Protein AF-A0A7S0KVX9-F1 (afdb_monomer_lite)

Secondary structure (DSSP, 8-state):
--HHHHHHHHHHHHHHHHHHTPPSSS--TGGGGHHHHH--HHHHT-SSHHHHHHHHHHHHHHHHHHTTS-S---HHHHHHHHHHHHHHHTTSPPP-

pLDDT: mean 79.56, std 12.98, range [38.81, 93.31]

Foldseek 3Di:
DCPVVVVLLVVLVVLLVVLVPAAAPPPCDPCLVVLVVLDDPCQCPPPDLSSLLSSLSNNVSSCRRDPPDDSDPDPVSVVSSVVSVVSNVVPDPPDD

Structure (mmCIF, N/CA/C/O backbone):
data_AF-A0A7S0KVX9-F1
#
_entry.id   AF-A0A7S0KVX9-F1
#
loop_
_atom_site.group_PDB
_atom_site.id
_atom_site.type_symbol
_atom_site.label_atom_id
_atom_site.label_alt_id
_atom_site.label_comp_id
_atom_site.label_asym_id
_atom_site.label_entity_id
_atom_site.label_seq_id
_atom_site.pdbx_PDB_ins_code
_atom_site.Cartn_x
_atom_site.Cartn_y
_atom_site.Cartn_z
_atom_site.occupancy
_atom_site.B_iso_or_equiv
_atom_site.auth_seq_id
_atom_site.auth_comp_id
_atom_site.auth_asym_id
_atom_site.auth_atom_id
_atom_site.pdbx_PDB_model_num
ATOM 1 N N . MET A 1 1 ? 0.034 7.670 26.842 1.00 38.81 1 MET A N 1
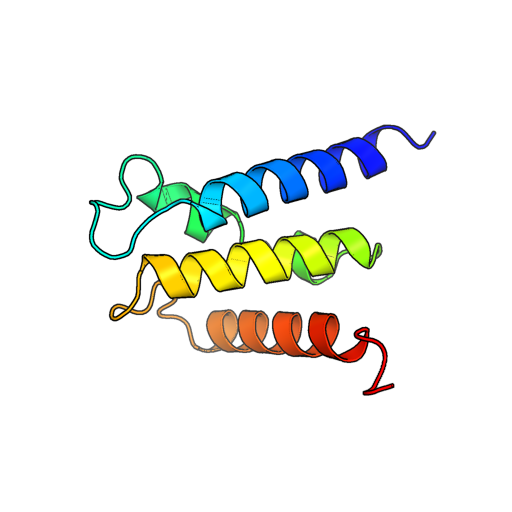ATOM 2 C CA . MET A 1 1 ? 1.080 7.090 25.965 1.00 38.81 1 MET A CA 1
ATOM 3 C C . MET A 1 1 ? 0.495 6.870 24.568 1.00 38.81 1 MET A C 1
ATOM 5 O O . MET A 1 1 ? -0.078 5.822 24.314 1.00 38.81 1 MET A O 1
ATOM 9 N N . ASN A 1 2 ? 0.550 7.880 23.688 1.00 49.69 2 ASN A N 1
ATOM 10 C CA . ASN A 1 2 ? -0.021 7.817 22.326 1.00 49.69 2 ASN A CA 1
ATOM 11 C C . ASN A 1 2 ? 0.955 8.308 21.230 1.00 49.69 2 ASN A C 1
ATOM 13 O O . ASN A 1 2 ? 0.561 8.465 20.082 1.00 49.69 2 ASN A O 1
ATOM 17 N N . SER A 1 3 ? 2.226 8.555 21.578 1.00 59.03 3 SER A N 1
ATOM 18 C CA . SER A 1 3 ? 3.192 9.217 20.684 1.00 59.03 3 SER A CA 1
ATOM 19 C C . SER A 1 3 ? 3.634 8.335 19.511 1.00 59.03 3 SER A C 1
ATOM 21 O O . SER A 1 3 ? 3.610 8.781 18.374 1.00 59.03 3 SER A O 1
ATOM 23 N N . GLY A 1 4 ? 3.955 7.056 19.744 1.00 62.56 4 GLY A N 1
ATOM 24 C CA . GLY A 1 4 ? 4.467 6.181 18.676 1.00 62.56 4 GLY A CA 1
ATOM 25 C C . GLY A 1 4 ? 3.460 5.882 17.555 1.00 62.56 4 GLY A C 1
ATOM 26 O O . GLY A 1 4 ? 3.854 5.628 16.421 1.00 62.56 4 GLY A O 1
ATOM 27 N N . LYS A 1 5 ? 2.152 5.950 17.847 1.00 69.62 5 LYS A N 1
ATOM 28 C CA . LYS A 1 5 ? 1.088 5.662 16.872 1.00 69.62 5 LYS A CA 1
ATOM 29 C C . LYS A 1 5 ? 0.953 6.759 15.822 1.00 69.62 5 LYS A C 1
ATOM 31 O O . LYS A 1 5 ? 0.954 6.472 14.629 1.00 69.62 5 LYS A O 1
ATOM 36 N N . SER A 1 6 ? 0.842 8.007 16.282 1.00 76.88 6 SER A N 1
ATOM 37 C CA . SER A 1 6 ? 0.750 9.166 15.392 1.00 76.88 6 SER A CA 1
ATOM 38 C C . SER A 1 6 ? 2.028 9.324 14.576 1.00 76.88 6 SER A C 1
ATOM 40 O O . SER A 1 6 ? 1.959 9.707 13.413 1.00 76.88 6 SER A O 1
ATOM 42 N N . GLN A 1 7 ? 3.177 8.957 15.152 1.00 86.69 7 GLN A N 1
ATOM 43 C CA . GLN A 1 7 ? 4.456 8.951 14.450 1.00 86.69 7 GLN A CA 1
ATOM 44 C C . GLN A 1 7 ? 4.481 7.936 13.302 1.00 86.69 7 GLN A C 1
ATOM 46 O O . GLN A 1 7 ? 4.841 8.318 12.194 1.00 86.69 7 GLN A O 1
ATOM 51 N N . LEU A 1 8 ? 4.050 6.686 13.515 1.00 88.19 8 LEU A N 1
ATOM 52 C CA . LEU A 1 8 ? 4.032 5.680 12.444 1.00 88.19 8 LEU A CA 1
ATOM 53 C C . LEU A 1 8 ? 3.086 6.067 11.300 1.00 88.19 8 LEU A C 1
ATOM 55 O O . LEU A 1 8 ? 3.461 5.979 10.136 1.00 88.19 8 LEU A O 1
ATOM 59 N N . VAL A 1 9 ? 1.875 6.527 11.624 1.00 90.38 9 VAL A N 1
ATOM 60 C CA . VAL A 1 9 ? 0.920 6.997 10.609 1.00 90.38 9 VAL A CA 1
ATOM 61 C C . VAL A 1 9 ? 1.491 8.179 9.827 1.00 90.38 9 VAL A C 1
ATOM 63 O O . VAL A 1 9 ? 1.363 8.215 8.609 1.00 90.38 9 VAL A O 1
ATOM 66 N N . LYS A 1 10 ? 2.142 9.131 10.506 1.00 91.44 10 LYS A N 1
ATOM 67 C CA . LYS A 1 10 ? 2.782 10.271 9.845 1.00 91.44 10 LYS A CA 1
ATOM 68 C C . LYS A 1 10 ? 3.882 9.819 8.884 1.00 91.44 10 LYS A C 1
ATOM 70 O O . LYS A 1 10 ? 3.888 10.253 7.744 1.00 91.44 10 LYS A O 1
ATOM 75 N N . ILE A 1 11 ? 4.743 8.895 9.312 1.00 89.38 11 ILE A N 1
ATOM 76 C CA . ILE A 1 11 ? 5.796 8.333 8.456 1.00 89.38 11 ILE A CA 1
ATOM 77 C C . ILE A 1 11 ? 5.187 7.674 7.212 1.00 89.38 11 ILE A C 1
ATOM 79 O O . ILE A 1 11 ? 5.648 7.920 6.105 1.00 89.38 11 ILE A O 1
ATOM 83 N N . LEU A 1 12 ? 4.133 6.868 7.371 1.00 90.38 12 LEU A N 1
ATOM 84 C CA . LEU A 1 12 ? 3.486 6.201 6.237 1.00 90.38 12 LEU A CA 1
ATOM 85 C C . LEU A 1 12 ? 2.792 7.188 5.285 1.00 90.38 12 LEU A C 1
ATOM 87 O O . LEU A 1 12 ? 2.803 6.960 4.080 1.00 90.38 12 LEU A O 1
ATOM 91 N N . LYS A 1 13 ? 2.234 8.291 5.802 1.00 91.50 13 LYS A N 1
ATOM 92 C CA . LYS A 1 13 ? 1.715 9.402 4.986 1.00 91.50 13 LYS A CA 1
ATOM 93 C C . LYS A 1 13 ? 2.824 10.047 4.164 1.00 91.50 13 LYS A C 1
ATOM 95 O O . LYS A 1 13 ? 2.702 10.118 2.948 1.00 91.50 13 LYS A O 1
ATOM 100 N N . ASP A 1 14 ? 3.916 10.434 4.819 1.00 90.31 14 ASP A N 1
ATOM 101 C CA . ASP A 1 14 ? 5.053 11.091 4.168 1.00 90.31 14 ASP A CA 1
ATOM 102 C C . ASP A 1 14 ? 5.655 10.189 3.068 1.00 90.31 14 ASP A C 1
ATOM 104 O O . ASP A 1 14 ? 5.999 10.666 1.985 1.00 90.31 14 ASP A O 1
ATOM 108 N N . ILE A 1 15 ? 5.727 8.872 3.313 1.00 88.38 15 ILE A N 1
ATOM 109 C CA . ILE A 1 15 ? 6.169 7.878 2.324 1.00 88.38 15 ILE A CA 1
ATOM 110 C C . ILE A 1 15 ? 5.171 7.762 1.169 1.00 88.38 15 ILE A C 1
ATOM 112 O O . ILE A 1 15 ? 5.593 7.809 0.017 1.00 88.38 15 ILE A O 1
ATOM 116 N N . SER A 1 16 ? 3.872 7.630 1.448 1.00 89.44 16 SER A N 1
ATOM 117 C CA . SER A 1 16 ? 2.839 7.544 0.406 1.00 89.44 16 SER A CA 1
ATOM 118 C C . SER A 1 16 ? 2.860 8.780 -0.494 1.00 89.44 16 SER A C 1
ATOM 120 O O . SER A 1 16 ? 2.849 8.658 -1.716 1.00 89.44 16 SER A O 1
ATOM 122 N N . ASP A 1 17 ? 2.979 9.970 0.095 1.00 90.38 17 ASP A N 1
ATOM 123 C CA . ASP A 1 17 ? 3.082 11.220 -0.649 1.00 90.38 17 ASP A CA 1
ATOM 124 C C . ASP A 1 17 ? 4.344 11.241 -1.521 1.00 90.38 17 ASP A C 1
ATOM 126 O O . ASP A 1 17 ? 4.286 11.661 -2.677 1.00 90.38 17 ASP A O 1
ATOM 130 N N . ALA A 1 18 ? 5.487 10.786 -0.999 1.00 87.81 18 ALA A N 1
ATOM 131 C CA . ALA A 1 18 ? 6.725 10.697 -1.770 1.00 87.81 18 ALA A CA 1
ATOM 132 C C . ALA A 1 18 ? 6.610 9.716 -2.946 1.00 87.81 18 ALA A C 1
ATOM 134 O O . ALA A 1 18 ? 6.946 10.091 -4.068 1.00 87.81 18 ALA A O 1
ATOM 135 N N . LEU A 1 19 ? 6.091 8.508 -2.712 1.00 86.69 19 LEU A N 1
ATOM 136 C CA . LEU A 1 19 ? 5.921 7.477 -3.739 1.00 86.69 19 LEU A CA 1
ATOM 137 C C . LEU A 1 19 ? 4.936 7.907 -4.835 1.00 86.69 19 LEU A C 1
ATOM 139 O O . LEU A 1 19 ? 5.197 7.661 -6.012 1.00 86.69 19 LEU A O 1
ATOM 143 N N . SER A 1 20 ? 3.866 8.628 -4.486 1.00 88.88 20 SER A N 1
ATOM 144 C CA . SER A 1 20 ? 2.886 9.139 -5.459 1.00 88.88 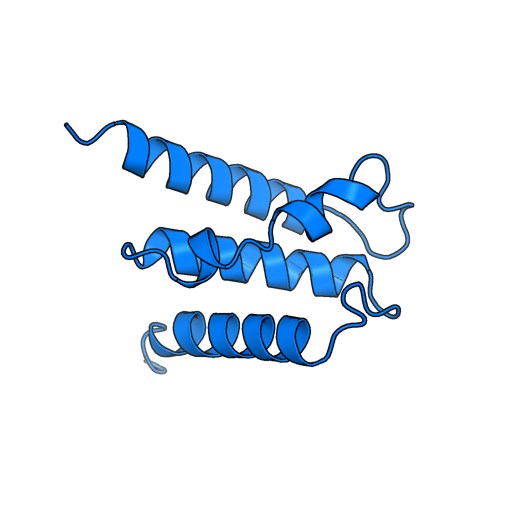20 SER A CA 1
ATOM 145 C C . SER A 1 20 ? 3.490 10.065 -6.526 1.00 88.88 20 SER A C 1
ATOM 147 O O . SER A 1 20 ? 2.930 10.207 -7.612 1.00 88.88 20 SER A O 1
ATOM 149 N N . ARG A 1 21 ? 4.645 10.684 -6.237 1.00 88.31 21 ARG A N 1
ATOM 150 C CA . ARG A 1 21 ? 5.352 11.605 -7.142 1.00 88.31 21 ARG A CA 1
ATOM 151 C C . ARG A 1 21 ? 6.402 10.927 -8.022 1.00 88.31 21 ARG A C 1
ATOM 153 O O . ARG A 1 21 ? 6.947 11.588 -8.898 1.00 88.31 21 ARG A O 1
ATOM 160 N N . VAL A 1 22 ? 6.697 9.648 -7.795 1.00 83.81 22 VAL A N 1
ATOM 161 C CA . VAL A 1 22 ? 7.687 8.896 -8.579 1.00 83.81 22 VAL A CA 1
ATOM 162 C C . VAL A 1 22 ? 7.060 8.452 -9.903 1.00 83.81 22 VAL A C 1
ATOM 164 O O . VAL A 1 22 ? 5.986 7.839 -9.903 1.00 83.81 22 VAL A O 1
ATOM 167 N N . GLY A 1 23 ? 7.705 8.769 -11.029 1.00 77.25 23 GLY A N 1
ATOM 168 C CA . GLY A 1 23 ? 7.276 8.353 -12.366 1.00 77.25 23 GLY A CA 1
ATOM 169 C C . GLY A 1 23 ? 7.514 6.864 -12.652 1.00 77.25 23 GLY A C 1
ATOM 170 O O . GLY A 1 23 ? 8.258 6.192 -11.947 1.00 77.25 23 GLY A O 1
ATOM 171 N N . GLN A 1 24 ? 6.868 6.340 -13.698 1.00 72.31 24 GLN A N 1
ATOM 172 C CA . GLN A 1 24 ? 7.204 5.030 -14.275 1.00 72.31 24 GLN A CA 1
ATOM 173 C C . GLN A 1 24 ? 8.428 5.179 -15.186 1.00 72.31 24 GLN A C 1
ATOM 175 O O . GLN A 1 24 ? 8.459 6.099 -16.001 1.00 72.31 24 GLN A O 1
ATOM 180 N N . GLY A 1 25 ? 9.417 4.289 -15.081 1.00 61.78 25 GLY A N 1
ATOM 181 C CA . GLY A 1 25 ? 10.577 4.265 -15.986 1.00 61.78 25 GLY A CA 1
ATOM 182 C C . GLY A 1 25 ? 11.633 5.361 -15.777 1.00 61.78 25 GLY A C 1
ATOM 183 O O . GLY A 1 25 ? 12.684 5.307 -16.411 1.00 61.78 25 GLY A O 1
ATOM 184 N N . GLU A 1 26 ? 11.415 6.321 -14.873 1.00 58.34 26 GLU A N 1
ATOM 185 C CA . GLU A 1 26 ? 12.544 6.967 -14.199 1.00 58.34 26 GLU A CA 1
ATOM 186 C C . GLU A 1 26 ? 13.198 5.858 -13.375 1.00 58.34 26 GLU A C 1
ATOM 188 O O . GLU A 1 26 ? 12.491 5.261 -12.561 1.00 58.34 26 GLU A O 1
ATOM 193 N N . ASP A 1 27 ? 14.474 5.520 -13.635 1.00 56.44 27 ASP A N 1
ATOM 194 C CA . ASP A 1 27 ? 15.257 4.581 -12.813 1.00 56.44 27 ASP A CA 1
ATOM 195 C C . ASP A 1 27 ? 14.832 4.802 -11.368 1.00 56.44 27 ASP A C 1
ATOM 197 O O . ASP A 1 27 ? 15.052 5.901 -10.859 1.00 56.44 27 ASP A O 1
ATOM 201 N N . GLY A 1 28 ? 14.118 3.842 -10.768 1.00 53.62 28 GLY A N 1
ATOM 202 C CA . GLY A 1 28 ? 13.407 4.011 -9.499 1.00 53.62 28 GLY A CA 1
ATOM 203 C C . GLY A 1 28 ? 14.369 4.208 -8.327 1.00 53.62 28 GLY A C 1
ATOM 204 O O . GLY A 1 28 ? 14.378 3.403 -7.406 1.00 53.62 28 GLY A O 1
ATOM 205 N N . GLY A 1 29 ? 15.190 5.261 -8.372 1.00 56.16 29 GLY A N 1
ATOM 206 C CA . GLY A 1 29 ? 16.641 5.250 -8.167 1.00 56.16 29 GLY A CA 1
ATOM 207 C C . GLY A 1 29 ? 17.114 4.508 -6.927 1.00 56.16 29 GLY A C 1
ATOM 208 O O . GLY A 1 29 ? 17.049 3.282 -6.854 1.00 56.16 29 GLY A O 1
ATOM 209 N N . GLU A 1 30 ? 17.577 5.245 -5.914 1.00 52.81 30 GLU A N 1
ATOM 210 C CA . GLU A 1 30 ? 17.864 4.714 -4.566 1.00 52.81 30 GLU A CA 1
ATOM 211 C C . GLU A 1 30 ? 16.640 4.030 -3.914 1.00 52.81 30 GLU A C 1
ATOM 213 O O . GLU A 1 30 ? 16.746 3.414 -2.852 1.00 52.81 30 GLU A O 1
ATOM 218 N N . ILE A 1 31 ? 15.466 4.125 -4.548 1.00 57.97 31 ILE A N 1
ATOM 219 C CA . ILE A 1 31 ? 14.212 3.549 -4.089 1.00 57.97 31 ILE A CA 1
ATOM 220 C C . ILE A 1 31 ? 14.149 2.048 -4.382 1.00 57.97 31 ILE A C 1
ATOM 222 O O . ILE A 1 31 ? 13.379 1.409 -3.702 1.00 57.97 31 ILE A O 1
ATOM 226 N N . ASN A 1 32 ? 14.968 1.421 -5.235 1.00 57.81 32 ASN A N 1
ATOM 227 C CA . ASN A 1 32 ? 14.858 -0.021 -5.564 1.00 57.81 32 ASN A CA 1
ATOM 228 C C . ASN A 1 32 ? 14.690 -0.990 -4.363 1.00 57.81 32 ASN A C 1
ATOM 230 O O . ASN A 1 32 ? 14.044 -2.035 -4.474 1.00 57.81 32 ASN A O 1
ATOM 234 N N . ASP A 1 33 ? 15.214 -0.626 -3.192 1.00 58.94 33 ASP A N 1
ATOM 235 C CA . ASP A 1 33 ? 15.133 -1.412 -1.959 1.00 58.94 33 ASP A CA 1
ATOM 236 C C . ASP A 1 33 ? 13.943 -1.074 -1.040 1.00 58.94 33 ASP A C 1
ATOM 238 O O . ASP A 1 33 ? 13.504 -1.913 -0.246 1.00 58.94 33 ASP A O 1
ATOM 242 N N . LEU A 1 34 ? 13.441 0.161 -1.081 1.00 61.00 34 LEU A N 1
ATOM 243 C CA . LEU A 1 34 ? 12.443 0.676 -0.134 1.00 61.00 34 LEU A CA 1
ATOM 244 C C . LEU A 1 34 ? 11.035 0.044 -0.322 1.00 61.00 34 LEU A C 1
ATOM 246 O O . LEU A 1 34 ? 10.460 -0.421 0.663 1.00 61.00 34 LEU A O 1
ATOM 250 N N . PRO A 1 35 ? 10.506 -0.096 -1.551 1.00 57.78 35 PRO A N 1
ATOM 251 C CA . PRO A 1 35 ? 9.287 -0.803 -1.929 1.00 57.78 35 PRO A CA 1
ATOM 252 C C . PRO A 1 35 ? 9.195 -2.230 -1.406 1.00 57.78 35 PRO A C 1
ATOM 254 O O . PRO A 1 35 ? 8.150 -2.651 -0.910 1.00 57.78 35 PRO A O 1
ATOM 257 N N . ARG A 1 36 ? 10.305 -2.975 -1.473 1.00 57.81 36 ARG A N 1
ATOM 258 C CA . ARG A 1 36 ? 10.371 -4.362 -0.993 1.00 57.81 36 ARG A CA 1
ATOM 259 C C . ARG A 1 36 ? 10.38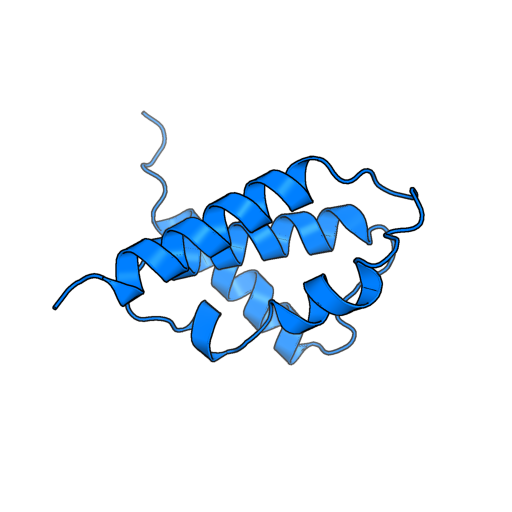9 -4.433 0.535 1.00 57.81 36 ARG A C 1
ATOM 261 O O . ARG A 1 36 ? 9.827 -5.361 1.104 1.00 57.81 36 ARG A O 1
ATOM 268 N N . LYS A 1 37 ? 10.970 -3.432 1.208 1.00 64.31 37 LYS A N 1
ATOM 269 C CA . LYS A 1 37 ? 11.014 -3.327 2.680 1.00 64.31 37 LYS A CA 1
ATOM 270 C C . LYS A 1 37 ? 9.701 -2.818 3.294 1.00 64.31 37 LYS A C 1
ATOM 272 O O . LYS A 1 37 ? 9.447 -3.075 4.469 1.00 64.31 37 LYS A O 1
ATOM 277 N N . LEU A 1 38 ? 8.858 -2.130 2.518 1.00 66.00 38 LEU A N 1
ATOM 278 C CA . LEU A 1 38 ? 7.541 -1.654 2.965 1.00 66.00 38 LEU A CA 1
ATOM 279 C C . LEU A 1 38 ? 6.535 -2.797 3.181 1.00 66.00 38 LEU A C 1
ATOM 281 O O . LEU A 1 38 ? 5.633 -2.667 4.013 1.00 66.00 38 LEU A O 1
ATOM 285 N N . ILE A 1 39 ? 6.717 -3.946 2.518 1.00 64.38 39 ILE A N 1
ATOM 286 C CA . ILE A 1 39 ? 5.932 -5.150 2.804 1.00 64.38 39 ILE A CA 1
ATOM 287 C C . ILE A 1 39 ? 6.483 -5.836 4.041 1.00 64.38 39 ILE A C 1
ATOM 289 O O . ILE A 1 39 ? 7.349 -6.705 3.979 1.00 64.38 39 ILE A O 1
ATOM 293 N N . THR A 1 40 ? 5.891 -5.521 5.183 1.00 70.12 40 THR A N 1
ATOM 294 C CA . THR A 1 40 ? 5.962 -6.427 6.326 1.00 70.12 40 THR A CA 1
ATOM 295 C C . THR A 1 40 ? 4.568 -6.933 6.644 1.00 70.12 40 THR A C 1
ATOM 297 O O . THR A 1 40 ? 3.604 -6.166 6.709 1.00 70.12 40 THR A O 1
ATOM 300 N N . ALA A 1 41 ? 4.452 -8.239 6.903 1.00 71.00 41 ALA A N 1
ATOM 301 C CA . ALA A 1 41 ? 3.210 -8.832 7.396 1.00 71.00 41 ALA A CA 1
ATOM 302 C C . ALA A 1 41 ? 2.686 -8.098 8.648 1.00 71.00 41 ALA A C 1
ATOM 304 O O . ALA A 1 41 ? 1.480 -8.039 8.877 1.00 71.00 41 ALA A O 1
ATOM 305 N N . THR A 1 42 ? 3.593 -7.495 9.422 1.00 78.56 42 THR A N 1
ATOM 306 C CA . THR A 1 42 ? 3.303 -6.660 10.589 1.00 78.56 42 THR A CA 1
ATOM 307 C C . THR A 1 42 ? 2.517 -5.394 10.243 1.00 78.56 42 THR A C 1
ATOM 309 O O . THR A 1 42 ? 1.556 -5.085 10.944 1.00 78.56 42 THR A O 1
ATOM 312 N N . LEU A 1 43 ? 2.881 -4.671 9.176 1.00 82.81 43 LEU A N 1
ATOM 313 C CA . LEU A 1 43 ? 2.157 -3.465 8.752 1.00 82.81 43 LEU A CA 1
ATOM 314 C C . LEU A 1 43 ? 0.778 -3.814 8.180 1.00 82.81 43 LEU A C 1
ATOM 316 O O . LEU A 1 43 ? -0.214 -3.187 8.549 1.00 82.81 43 LEU A O 1
ATOM 320 N N . LEU A 1 44 ? 0.692 -4.867 7.361 1.00 83.31 44 LEU A N 1
ATOM 321 C CA . LEU A 1 44 ? -0.568 -5.285 6.728 1.00 83.31 44 LEU A CA 1
ATOM 322 C C . LEU A 1 44 ? -1.577 -5.882 7.713 1.00 83.31 44 LEU A C 1
ATOM 324 O O . LEU A 1 44 ? -2.778 -5.797 7.490 1.00 83.31 44 LEU A O 1
ATOM 328 N N . LYS A 1 45 ? -1.112 -6.458 8.826 1.00 86.31 45 LYS A N 1
ATOM 329 C CA . LYS A 1 45 ? -1.968 -6.995 9.899 1.00 86.31 45 LYS A CA 1
ATOM 330 C C . LYS A 1 45 ? -2.039 -6.069 11.113 1.00 86.31 45 LYS A C 1
ATOM 332 O O . LYS A 1 45 ? -2.464 -6.488 12.190 1.00 86.31 45 LYS A O 1
ATOM 337 N N . HIS A 1 46 ? -1.605 -4.818 10.971 1.00 91.12 46 HIS A N 1
ATOM 338 C CA . HIS A 1 46 ? -1.562 -3.892 12.090 1.00 91.12 46 HIS A CA 1
ATOM 339 C C . HIS A 1 46 ? -2.973 -3.609 12.627 1.00 91.12 46 HIS A C 1
ATOM 341 O O . HIS A 1 46 ? -3.926 -3.431 11.869 1.00 91.12 46 HIS A O 1
ATOM 347 N N . LYS A 1 47 ? -3.123 -3.534 13.954 1.00 89.31 47 LYS A N 1
ATOM 348 C CA . LYS A 1 47 ? -4.434 -3.349 14.607 1.00 89.31 47 LYS A CA 1
ATOM 349 C C . LYS A 1 47 ? -5.136 -2.046 14.206 1.00 89.31 47 LYS A C 1
ATOM 351 O O . LYS A 1 47 ? -6.356 -2.005 14.081 1.00 89.31 47 LYS A O 1
ATOM 356 N N . GLU A 1 48 ? -4.355 -0.989 13.996 1.00 90.19 48 GLU A N 1
ATOM 357 C CA . GLU A 1 48 ? -4.866 0.338 13.651 1.00 90.19 48 GLU A CA 1
ATOM 358 C C . GLU A 1 48 ? -5.190 0.399 12.157 1.00 90.19 48 GLU A C 1
ATOM 360 O O . GLU A 1 48 ? -4.324 0.139 11.320 1.00 90.19 48 GLU A O 1
ATOM 365 N N . LYS A 1 49 ? -6.428 0.778 11.828 1.00 89.62 49 LYS A N 1
ATOM 366 C CA . LYS A 1 49 ? -6.925 0.795 10.446 1.00 89.62 49 LYS A CA 1
ATOM 367 C C . LYS A 1 49 ? -6.166 1.778 9.556 1.00 89.62 49 LYS A C 1
ATOM 369 O O . LYS A 1 49 ? -5.830 1.443 8.430 1.00 89.62 49 LYS A O 1
ATOM 374 N N . GLU A 1 50 ? -5.855 2.963 10.078 1.00 90.75 50 GLU A N 1
ATOM 375 C CA . GLU A 1 50 ? -5.148 4.008 9.328 1.00 90.75 50 GLU A CA 1
ATOM 376 C C . GLU A 1 50 ? -3.734 3.561 8.922 1.00 90.75 50 GLU A C 1
ATOM 378 O O . GLU A 1 50 ? -3.289 3.843 7.815 1.00 90.75 50 GLU A O 1
ATOM 383 N N . VAL A 1 51 ? -3.057 2.773 9.767 1.00 91.62 51 VAL A N 1
ATOM 384 C CA . VAL A 1 51 ? -1.754 2.175 9.425 1.00 91.62 51 VAL A CA 1
ATOM 385 C C . VAL A 1 51 ? -1.894 1.206 8.252 1.00 91.62 51 VAL A C 1
ATOM 387 O O . VAL A 1 51 ? -1.102 1.276 7.315 1.00 91.62 51 VAL A O 1
ATOM 390 N N . ARG A 1 52 ? -2.914 0.335 8.269 1.00 91.12 52 ARG A N 1
ATOM 391 C CA . ARG A 1 52 ? -3.166 -0.597 7.158 1.00 91.12 52 ARG A CA 1
ATOM 392 C C . ARG A 1 52 ? -3.526 0.135 5.866 1.00 91.12 52 ARG A C 1
ATOM 394 O O . ARG A 1 52 ? -3.036 -0.245 4.810 1.00 91.12 52 ARG A O 1
ATOM 401 N N . LEU A 1 53 ? -4.315 1.207 5.961 1.00 91.94 53 LEU A N 1
ATOM 402 C CA . LEU A 1 53 ? -4.691 2.045 4.822 1.00 91.94 53 LEU A CA 1
ATOM 403 C C . LEU A 1 53 ? -3.466 2.672 4.145 1.00 91.94 53 LEU A C 1
ATOM 405 O O . LEU A 1 53 ? -3.292 2.505 2.942 1.00 91.94 53 LEU A O 1
ATOM 409 N N . TYR A 1 54 ? -2.594 3.354 4.894 1.00 91.69 54 TYR A N 1
ATOM 410 C CA . TYR A 1 54 ? -1.408 3.970 4.289 1.00 91.69 54 TYR A CA 1
ATOM 411 C C . TYR A 1 54 ? -0.377 2.941 3.818 1.00 91.69 54 TYR A C 1
ATOM 413 O O . TYR A 1 54 ? 0.283 3.172 2.809 1.00 91.69 54 TYR A O 1
ATOM 421 N N . ALA A 1 55 ? -0.277 1.781 4.476 1.00 90.81 55 ALA A N 1
ATOM 422 C CA . ALA A 1 55 ? 0.525 0.672 3.963 1.00 90.81 55 ALA A CA 1
ATOM 423 C C . ALA A 1 55 ? -0.008 0.167 2.608 1.00 90.81 55 ALA A C 1
ATOM 425 O O . ALA A 1 55 ? 0.778 -0.054 1.689 1.00 90.81 55 ALA A O 1
ATOM 426 N N . ALA A 1 56 ? -1.331 0.042 2.457 1.00 91.75 56 ALA A N 1
ATOM 427 C CA . ALA A 1 56 ? -1.968 -0.313 1.191 1.00 91.75 56 ALA A CA 1
ATOM 428 C C . ALA A 1 56 ? -1.757 0.763 0.106 1.00 91.75 56 ALA A C 1
ATOM 430 O O . ALA A 1 56 ? -1.480 0.418 -1.038 1.00 91.75 56 ALA A O 1
ATOM 431 N N . LEU A 1 57 ? -1.809 2.056 0.444 1.00 91.50 57 LEU A N 1
ATOM 432 C CA . LEU A 1 57 ? -1.499 3.128 -0.515 1.00 91.50 57 LEU A CA 1
ATOM 433 C C . LEU A 1 57 ? -0.047 3.056 -1.006 1.00 91.50 57 LEU A C 1
ATOM 435 O O . LEU A 1 57 ? 0.185 3.038 -2.212 1.00 91.50 57 LEU A O 1
ATOM 439 N N . CYS A 1 58 ? 0.915 2.898 -0.090 1.00 90.75 58 CYS A N 1
ATOM 440 C CA . CYS A 1 58 ? 2.322 2.720 -0.455 1.00 90.75 58 CYS A CA 1
ATOM 441 C C . CYS A 1 58 ? 2.509 1.518 -1.394 1.00 90.75 58 CYS A C 1
ATOM 443 O O . CYS A 1 58 ? 3.223 1.615 -2.385 1.00 90.75 58 CYS A O 1
ATOM 445 N N . LEU A 1 59 ? 1.844 0.393 -1.110 1.00 89.31 59 LEU A N 1
ATOM 446 C CA . LEU A 1 59 ? 1.882 -0.802 -1.956 1.00 89.31 59 LEU A CA 1
ATOM 447 C C . LEU A 1 59 ? 1.338 -0.561 -3.366 1.00 89.31 59 LEU A C 1
ATOM 449 O O . LEU A 1 59 ? 1.903 -1.061 -4.337 1.00 89.31 59 LEU A O 1
ATOM 453 N N . SER A 1 60 ? 0.251 0.200 -3.479 1.00 90.81 60 SER A N 1
ATOM 454 C CA . SER A 1 60 ? -0.324 0.564 -4.772 1.00 90.81 60 SER A CA 1
ATOM 455 C C . SER A 1 60 ? 0.656 1.391 -5.603 1.00 90.81 60 SER A C 1
ATOM 457 O O . SER A 1 60 ? 0.800 1.143 -6.799 1.00 90.81 60 SER A O 1
ATOM 459 N N . ASP A 1 61 ? 1.350 2.349 -4.985 1.00 89.00 61 ASP A N 1
ATOM 460 C CA . ASP A 1 61 ? 2.360 3.143 -5.685 1.00 89.00 61 ASP A CA 1
ATOM 461 C C . ASP A 1 61 ? 3.566 2.306 -6.097 1.00 89.00 61 ASP A C 1
ATOM 463 O O . ASP A 1 61 ? 4.077 2.488 -7.195 1.00 89.00 61 ASP A O 1
ATOM 467 N N . VAL A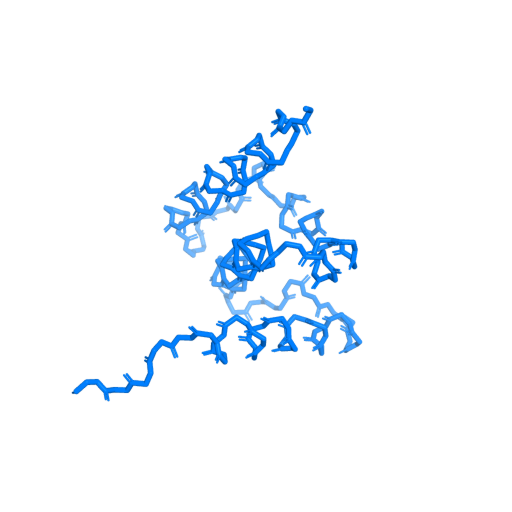 1 62 ? 3.994 1.349 -5.271 1.00 86.00 62 VAL A N 1
ATOM 468 C CA . VAL A 1 62 ? 5.053 0.409 -5.654 1.00 86.00 62 VAL A CA 1
ATOM 469 C C . VAL A 1 62 ? 4.665 -0.361 -6.912 1.00 86.00 62 VAL A C 1
ATOM 471 O O . VAL A 1 62 ? 5.414 -0.337 -7.884 1.00 86.00 62 VAL A O 1
ATOM 474 N N . LEU A 1 63 ? 3.488 -0.992 -6.937 1.00 86.50 63 LEU A N 1
ATOM 475 C CA . LEU A 1 63 ? 3.024 -1.696 -8.136 1.00 86.50 63 LEU A CA 1
ATOM 476 C C . LEU A 1 63 ? 2.987 -0.766 -9.356 1.00 86.50 63 LEU A C 1
ATOM 478 O O . LEU A 1 63 ? 3.387 -1.167 -10.444 1.00 86.50 63 LEU A O 1
ATOM 482 N N . ARG A 1 64 ? 2.552 0.488 -9.174 1.00 88.62 64 ARG A N 1
ATOM 483 C CA . ARG A 1 64 ? 2.534 1.492 -10.242 1.00 88.62 64 ARG A CA 1
ATOM 484 C C . ARG A 1 64 ? 3.941 1.825 -10.741 1.00 88.62 64 ARG A C 1
ATOM 486 O O . ARG A 1 64 ? 4.108 1.895 -11.948 1.00 88.62 64 ARG A O 1
ATOM 493 N N . ILE A 1 65 ? 4.911 2.059 -9.857 1.00 84.62 65 ILE A N 1
ATOM 494 C CA . ILE A 1 65 ? 6.274 2.504 -10.201 1.00 84.62 65 ILE A CA 1
ATOM 495 C C . ILE A 1 65 ? 7.038 1.432 -10.983 1.00 84.62 65 ILE A C 1
ATOM 497 O O . ILE A 1 65 ? 7.706 1.770 -11.955 1.00 84.62 65 ILE A O 1
ATOM 501 N N . PHE A 1 66 ? 6.935 0.164 -10.569 1.00 81.38 66 PHE A N 1
ATOM 502 C CA . PHE A 1 66 ? 7.665 -0.936 -11.213 1.00 81.38 66 PHE A CA 1
ATOM 503 C C . PHE A 1 66 ? 6.955 -1.517 -12.431 1.00 81.38 66 PHE A C 1
ATOM 505 O O . PHE A 1 66 ? 7.581 -2.268 -13.165 1.00 81.38 66 PHE A O 1
ATOM 512 N N . ALA A 1 67 ? 5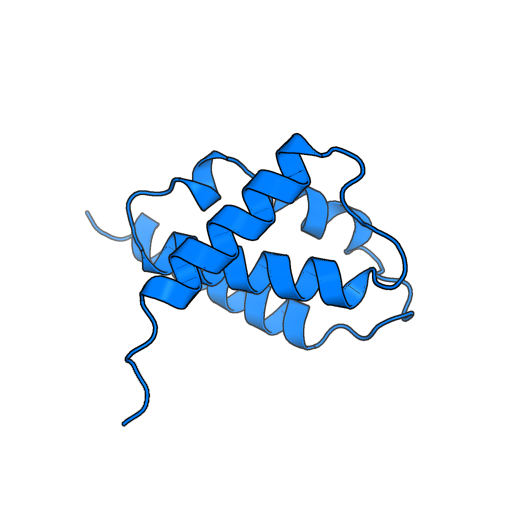.688 -1.171 -12.674 1.00 85.12 67 ALA A N 1
ATOM 513 C CA . ALA A 1 67 ? 4.992 -1.631 -13.867 1.00 85.12 67 ALA A CA 1
ATOM 514 C C . ALA A 1 67 ? 5.736 -1.196 -15.152 1.00 85.12 67 ALA A C 1
ATOM 516 O O . ALA A 1 67 ? 6.155 -0.037 -15.246 1.00 85.12 67 ALA A O 1
ATOM 517 N N . PRO A 1 68 ? 5.818 -2.071 -16.174 1.00 83.44 68 PRO A N 1
ATOM 518 C CA . PRO A 1 68 ? 5.086 -3.337 -16.318 1.00 83.44 68 PRO A CA 1
ATOM 519 C C . PRO A 1 68 ? 5.688 -4.546 -15.583 1.00 83.44 68 PRO A C 1
ATOM 521 O O . PRO A 1 68 ? 5.045 -5.595 -15.540 1.00 83.44 68 PRO A O 1
ATOM 524 N N . GLU A 1 69 ? 6.889 -4.435 -15.024 1.00 80.81 69 GLU A N 1
ATOM 525 C CA . GLU A 1 69 ? 7.540 -5.511 -14.285 1.00 80.81 69 GLU A CA 1
ATOM 526 C C . GLU A 1 69 ? 6.872 -5.747 -12.918 1.00 80.81 69 GLU A C 1
ATOM 528 O O . GLU A 1 69 ? 6.561 -4.815 -12.177 1.00 80.81 69 GLU A O 1
ATOM 533 N N . ASP A 1 70 ? 6.662 -7.014 -12.548 1.00 75.62 70 ASP A N 1
ATOM 534 C CA . ASP A 1 70 ? 6.120 -7.348 -11.227 1.00 75.62 70 ASP A CA 1
ATOM 535 C C . ASP A 1 70 ? 7.221 -7.234 -10.154 1.00 75.62 70 ASP A C 1
ATOM 537 O O . ASP A 1 70 ? 8.202 -7.992 -10.197 1.00 75.62 70 ASP A O 1
ATOM 541 N N . PRO A 1 71 ? 7.094 -6.325 -9.165 1.00 74.56 71 PRO A N 1
ATOM 542 C CA . PRO A 1 71 ? 8.066 -6.220 -8.083 1.00 74.56 71 PRO A CA 1
ATOM 543 C C . PRO A 1 71 ? 8.022 -7.409 -7.104 1.00 74.56 71 PRO A C 1
ATOM 545 O O . PRO A 1 71 ? 8.955 -7.552 -6.302 1.00 74.56 71 PRO A O 1
ATOM 548 N N . TYR A 1 72 ? 6.980 -8.251 -7.147 1.00 75.75 72 TYR A N 1
ATOM 549 C CA . TYR A 1 72 ? 6.734 -9.360 -6.223 1.00 75.75 72 TYR A CA 1
ATOM 550 C C . TYR A 1 72 ? 6.613 -10.700 -6.963 1.00 75.75 72 TYR A C 1
ATOM 552 O O . TYR A 1 72 ? 5.551 -11.080 -7.426 1.00 75.75 72 TYR A O 1
ATOM 560 N N . GLN A 1 73 ? 7.691 -11.487 -7.004 1.00 71.06 73 GLN A N 1
ATOM 561 C CA . GLN A 1 73 ? 7.688 -12.778 -7.718 1.00 71.06 73 GLN A CA 1
ATOM 562 C C . GLN A 1 73 ? 7.060 -13.954 -6.938 1.00 71.06 73 GLN A C 1
ATOM 564 O O . GLN A 1 73 ? 7.027 -15.072 -7.443 1.00 71.06 73 GLN A O 1
ATOM 569 N N . ASP A 1 74 ? 6.603 -13.735 -5.701 1.00 83.12 74 ASP A N 1
ATOM 570 C CA . ASP A 1 74 ? 6.012 -14.769 -4.840 1.00 83.12 74 ASP A CA 1
ATOM 571 C C . ASP A 1 74 ? 4.480 -14.615 -4.785 1.00 83.12 74 ASP A C 1
ATOM 573 O O . ASP A 1 74 ? 3.960 -13.612 -4.285 1.00 83.12 74 ASP A O 1
ATOM 577 N N . ASP A 1 75 ? 3.754 -15.636 -5.250 1.00 84.94 75 ASP A N 1
ATOM 578 C CA . ASP A 1 75 ? 2.285 -15.665 -5.301 1.00 84.94 75 ASP A CA 1
ATOM 579 C C . ASP A 1 75 ? 1.614 -15.428 -3.935 1.00 84.94 75 ASP A C 1
ATOM 581 O O . ASP A 1 75 ? 0.542 -14.818 -3.850 1.00 84.94 75 ASP A O 1
ATOM 585 N N . LEU A 1 76 ? 2.216 -15.902 -2.837 1.00 83.62 76 LEU A N 1
ATOM 586 C CA . LEU A 1 76 ? 1.686 -15.691 -1.488 1.00 83.62 76 LEU A CA 1
ATOM 587 C C . LEU A 1 76 ? 1.853 -14.235 -1.057 1.00 83.62 76 LEU A C 1
ATOM 589 O O . LEU A 1 76 ? 0.961 -13.687 -0.399 1.00 83.62 76 LEU A O 1
ATOM 593 N N . VAL A 1 77 ? 2.967 -13.605 -1.437 1.00 81.62 77 VAL A N 1
ATOM 594 C CA . VAL A 1 77 ? 3.197 -12.173 -1.209 1.00 81.62 77 VAL A CA 1
ATOM 595 C C . VAL A 1 77 ? 2.180 -11.359 -1.998 1.00 81.62 77 VAL A C 1
ATOM 597 O O . VAL A 1 77 ? 1.486 -10.527 -1.408 1.00 81.62 77 VAL A O 1
ATOM 600 N N . LEU A 1 78 ? 2.011 -11.655 -3.287 1.00 85.06 78 LEU A N 1
ATOM 601 C CA . LEU A 1 78 ? 1.069 -10.955 -4.157 1.00 85.06 78 LEU A CA 1
ATOM 602 C C . LEU A 1 78 ? -0.379 -11.091 -3.659 1.00 85.06 78 LEU A C 1
ATOM 604 O O . LEU A 1 78 ? -1.111 -10.103 -3.560 1.00 85.06 78 LEU A O 1
ATOM 608 N N . LYS A 1 79 ? -0.786 -12.290 -3.221 1.00 87.31 79 LYS A N 1
ATOM 609 C CA . LYS A 1 79 ? -2.085 -12.498 -2.563 1.00 87.31 79 LYS A CA 1
ATOM 610 C C . LYS A 1 79 ? -2.245 -11.623 -1.317 1.00 87.31 79 LYS A C 1
ATOM 612 O O . LYS A 1 79 ? -3.320 -11.066 -1.095 1.00 87.31 79 LYS A O 1
ATOM 617 N N . GLY A 1 80 ? -1.198 -11.495 -0.500 1.00 86.75 80 GLY A N 1
ATOM 618 C CA . GLY A 1 80 ? -1.193 -10.625 0.678 1.00 86.75 80 GLY A CA 1
ATOM 619 C C . GLY A 1 80 ? -1.415 -9.150 0.332 1.00 86.75 80 GLY A C 1
ATOM 620 O O . GLY A 1 80 ? -2.180 -8.474 1.022 1.00 86.75 80 GLY A O 1
ATOM 621 N N . VAL A 1 81 ? -0.810 -8.679 -0.760 1.00 87.12 81 VAL A N 1
ATOM 622 C CA . VAL A 1 81 ? -0.995 -7.317 -1.286 1.00 87.12 81 VAL A CA 1
ATOM 623 C C . VAL A 1 81 ? -2.449 -7.083 -1.702 1.00 87.12 81 VAL A C 1
ATOM 625 O O . VAL A 1 81 ? -3.075 -6.135 -1.228 1.00 87.12 81 VAL A O 1
ATOM 628 N N . TYR A 1 82 ? -3.040 -7.983 -2.494 1.00 90.19 82 TYR A N 1
ATOM 629 C CA . TYR A 1 82 ? -4.444 -7.848 -2.898 1.00 90.19 82 TYR A CA 1
ATOM 630 C C . TYR A 1 82 ? -5.417 -7.906 -1.717 1.00 90.19 82 TYR A C 1
ATOM 632 O O . TYR A 1 82 ? -6.374 -7.136 -1.672 1.00 90.19 82 TYR A O 1
ATOM 640 N N . VAL A 1 83 ? -5.169 -8.765 -0.722 1.00 91.56 83 VAL A N 1
ATOM 641 C CA . VAL A 1 83 ? -5.977 -8.791 0.509 1.00 91.56 83 VAL A CA 1
ATOM 642 C C . VAL A 1 83 ? -5.896 -7.454 1.252 1.00 91.56 83 VAL A C 1
ATOM 644 O O . VAL A 1 83 ? -6.916 -6.981 1.751 1.00 91.56 83 VAL A O 1
ATOM 647 N N . ALA A 1 84 ? -4.722 -6.819 1.298 1.00 89.88 84 ALA A N 1
ATOM 648 C CA . ALA A 1 84 ? -4.572 -5.500 1.906 1.00 89.88 84 ALA A CA 1
ATOM 649 C C . ALA A 1 84 ? -5.365 -4.418 1.153 1.00 89.88 84 ALA A C 1
ATOM 651 O O . ALA A 1 84 ? -6.000 -3.578 1.792 1.00 89.88 84 ALA A O 1
ATOM 652 N N . PHE A 1 85 ? -5.396 -4.463 -0.183 1.00 91.94 85 PHE A N 1
ATOM 653 C CA . PHE A 1 85 ? -6.232 -3.558 -0.980 1.00 91.94 85 PHE A CA 1
ATOM 654 C C . PHE A 1 85 ? -7.719 -3.763 -0.705 1.00 91.94 85 PHE A C 1
ATOM 656 O O . PHE A 1 85 ? -8.440 -2.790 -0.504 1.00 91.94 85 PHE A O 1
ATOM 663 N N . LEU A 1 86 ? -8.178 -5.014 -0.639 1.00 93.31 86 LEU A N 1
ATOM 664 C CA . LEU A 1 86 ? -9.574 -5.318 -0.330 1.00 93.31 86 LEU A CA 1
ATOM 665 C C . LEU A 1 86 ? -9.969 -4.834 1.073 1.00 93.31 86 LEU A C 1
ATOM 667 O O . LEU A 1 86 ? -11.036 -4.241 1.217 1.00 93.31 86 LEU A O 1
ATOM 671 N N . ASP A 1 87 ? -9.112 -5.018 2.087 1.00 91.25 87 ASP A N 1
ATOM 672 C CA . ASP A 1 87 ? -9.354 -4.464 3.429 1.00 91.25 87 ASP A CA 1
ATOM 673 C C . ASP A 1 87 ? -9.440 -2.935 3.384 1.00 91.25 87 ASP A C 1
ATOM 675 O O . ASP A 1 87 ? -10.381 -2.362 3.924 1.00 91.25 87 ASP A O 1
ATOM 679 N N . ALA A 1 88 ? -8.509 -2.258 2.707 1.00 89.25 88 ALA A N 1
ATOM 680 C CA . ALA A 1 88 ? -8.522 -0.800 2.599 1.00 89.25 88 ALA A CA 1
ATOM 681 C C . ALA A 1 88 ? -9.793 -0.277 1.900 1.00 89.25 88 ALA A C 1
ATOM 683 O O . ALA A 1 88 ? -10.453 0.629 2.413 1.00 89.25 88 ALA A O 1
ATOM 684 N N . LEU A 1 89 ? -10.173 -0.883 0.771 1.00 89.50 89 LEU A N 1
ATOM 685 C CA . LEU A 1 89 ? -11.345 -0.496 -0.018 1.00 89.50 89 LEU A CA 1
ATOM 686 C C . LEU A 1 89 ? -12.669 -0.776 0.702 1.00 89.50 89 LEU A C 1
ATOM 688 O O . LEU A 1 89 ? -13.598 0.017 0.576 1.00 89.50 89 LEU A O 1
ATOM 692 N N . ALA A 1 90 ? -12.759 -1.844 1.503 1.00 89.00 90 ALA A N 1
ATOM 693 C CA . ALA A 1 90 ? -13.962 -2.175 2.276 1.00 89.00 90 ALA A CA 1
ATOM 694 C C . ALA A 1 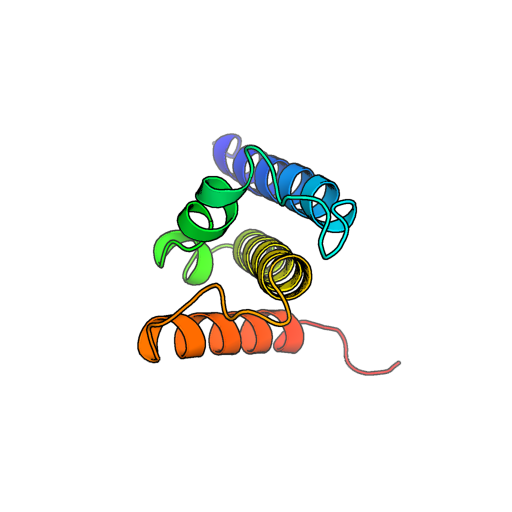90 ? -14.364 -1.087 3.291 1.00 89.00 90 ALA A C 1
ATOM 696 O O . ALA A 1 90 ? -15.491 -1.082 3.785 1.00 89.00 90 ALA A O 1
ATOM 697 N N . HIS A 1 91 ? -13.448 -0.172 3.614 1.00 80.50 91 HIS A N 1
ATOM 698 C CA . HIS A 1 91 ? -13.689 0.947 4.521 1.00 80.50 91 HIS A CA 1
ATOM 699 C C . HIS A 1 91 ? -14.031 2.257 3.802 1.00 80.50 91 HIS A C 1
ATOM 701 O O . HIS A 1 91 ? -14.307 3.253 4.478 1.00 80.50 91 HIS A O 1
ATOM 707 N N . LEU A 1 92 ? -14.016 2.285 2.465 1.00 79.06 92 LEU A N 1
ATOM 708 C CA . LEU A 1 92 ? -14.481 3.451 1.728 1.00 79.06 92 LEU A CA 1
ATOM 709 C C . LEU A 1 92 ? -15.995 3.592 1.918 1.00 79.06 92 LEU A C 1
ATOM 711 O O . LEU A 1 92 ? -16.724 2.602 1.801 1.00 79.06 92 LEU A O 1
ATOM 715 N N . PRO A 1 93 ? -16.494 4.803 2.223 1.00 74.56 93 PRO A N 1
ATOM 716 C CA . PRO A 1 93 ? -17.928 5.025 2.244 1.00 74.56 93 PRO A CA 1
ATOM 717 C C . PRO A 1 93 ? -18.484 4.672 0.862 1.00 74.56 93 PRO A C 1
ATOM 719 O O . PRO A 1 93 ? -17.909 5.062 -0.156 1.00 74.56 93 PRO A O 1
ATOM 722 N N . GLY A 1 94 ? -19.582 3.912 0.839 1.00 72.06 94 GLY A N 1
ATOM 723 C CA . GLY A 1 94 ? -20.276 3.578 -0.402 1.00 72.06 94 GLY A CA 1
ATOM 724 C C . GLY A 1 94 ? -20.655 4.836 -1.196 1.00 72.06 94 GLY A C 1
ATOM 725 O O . GLY A 1 94 ? -20.636 5.941 -0.638 1.00 72.06 94 GLY A O 1
ATOM 726 N N . PRO A 1 95 ? -20.980 4.689 -2.493 1.00 70.62 95 PRO A N 1
ATOM 727 C CA . PRO A 1 95 ? -21.367 5.822 -3.326 1.00 70.62 95 PRO A CA 1
ATOM 728 C C . PRO A 1 95 ? -22.487 6.610 -2.635 1.00 70.62 95 PRO A C 1
ATOM 730 O O . PRO A 1 95 ? -23.484 6.027 -2.206 1.00 70.62 95 PRO A O 1
ATOM 733 N N . ARG A 1 96 ? -22.255 7.915 -2.460 1.00 55.16 96 ARG A N 1
ATOM 734 C CA . ARG A 1 96 ? -23.269 8.862 -1.987 1.00 55.16 96 ARG A CA 1
ATOM 735 C C . ARG A 1 96 ? -24.253 9.174 -3.100 1.00 55.16 96 ARG A C 1
ATOM 737 O O . ARG A 1 96 ? -23.792 9.257 -4.260 1.00 55.16 96 ARG A O 1
#

Sequence (96 aa):
MNSGKSQLVKILKDISDALSRVGQGEDGGEINDLPRKLITATLLKHKEKEVRLYAALCLSDVLRIFAPEDPYQDDLVLKGVYVAFLDALAHLPGPR

InterPro domains:
  IPR039776 Sister chromatid cohesion protein Pds5 [PTHR12663] (6-92)

Organism: Micromonas pusilla (NCBI:txid38833)

Radius of gyration: 13.79 Å; chains: 1; bounding box: 41×27×42 Å